Protein AF-A0A326RW53-F1 (afdb_monomer_lite)

Secondary structure (DSSP, 8-state):
----TTHHHHHHHHHHHHHHHHHH-S---HHHHHHHHHHHHHH-

Organism: NCBI:txid475299

pLDDT: mean 92.56, std 8.2, range [54.44, 96.94]

Sequence (44 aa):
MENFPFKIETYKIVGLCMEVHNNLGHGFLEIVYKDALEFEFKRN

Structure (mmCIF, N/CA/C/O backbone):
data_AF-A0A326RW53-F1
#
_entry.id   AF-A0A326RW53-F1
#
loop_
_atom_site.group_PDB
_atom_site.id
_atom_site.type_symbol
_atom_site.label_atom_id
_atom_site.label_alt_id
_atom_site.label_comp_id
_atom_site.label_asym_id
_atom_site.label_entity_id
_atom_site.label_seq_id
_atom_site.pdbx_PDB_ins_code
_atom_site.Cartn_x
_atom_site.Cartn_y
_atom_site.Cartn_z
_atom_site.occupancy
_atom_site.B_iso_or_equiv
_atom_site.auth_seq_id
_atom_site.auth_comp_id
_atom_site.auth_asym_id
_atom_site.auth_atom_id
_atom_site.pdbx_PDB_model_num
ATOM 1 N N . MET A 1 1 ? 10.366 -2.905 -26.543 1.00 54.44 1 MET A N 1
ATOM 2 C CA . MET A 1 1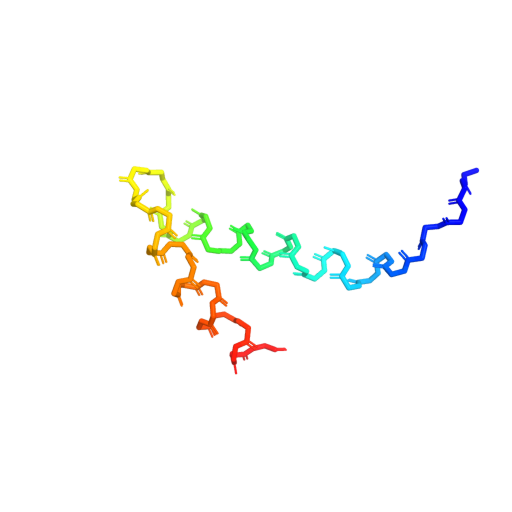 ? 9.705 -2.892 -25.224 1.00 54.44 1 MET A CA 1
ATOM 3 C C . MET A 1 1 ? 10.698 -2.236 -24.290 1.00 54.44 1 MET A C 1
ATOM 5 O O . MET A 1 1 ? 11.746 -2.818 -24.047 1.00 54.44 1 MET A O 1
ATOM 9 N N . GLU A 1 2 ? 10.475 -0.958 -23.996 1.00 68.38 2 GLU A N 1
ATOM 10 C CA . GLU A 1 2 ? 11.441 -0.091 -23.315 1.00 68.38 2 GLU A CA 1
ATOM 11 C C . GLU A 1 2 ? 11.831 -0.654 -21.945 1.00 68.38 2 GLU A C 1
ATOM 13 O O . GLU A 1 2 ? 11.052 -1.354 -21.296 1.00 68.38 2 GLU A O 1
ATOM 18 N N . ASN A 1 3 ? 13.070 -0.383 -21.543 1.00 84.38 3 ASN A N 1
ATOM 19 C CA . ASN A 1 3 ? 13.627 -0.770 -20.255 1.00 84.38 3 ASN A CA 1
ATOM 20 C C . ASN A 1 3 ? 12.677 -0.321 -19.129 1.00 84.38 3 ASN A C 1
ATOM 22 O O . ASN A 1 3 ? 12.452 0.877 -18.979 1.00 84.38 3 ASN A O 1
ATOM 26 N N . PHE A 1 4 ? 12.104 -1.265 -18.372 1.00 89.00 4 PHE A N 1
ATOM 27 C CA . PHE A 1 4 ? 11.227 -0.983 -17.231 1.00 89.00 4 PHE A CA 1
ATOM 28 C C . PHE A 1 4 ? 12.031 -1.163 -15.936 1.00 89.00 4 PHE A C 1
ATOM 30 O O . PHE A 1 4 ? 12.040 -2.264 -15.368 1.00 89.00 4 PHE A O 1
ATOM 37 N N . PRO A 1 5 ? 12.776 -0.130 -15.498 1.00 89.25 5 PRO A N 1
ATOM 38 C CA . PRO A 1 5 ? 13.517 -0.202 -14.250 1.00 89.25 5 PRO A CA 1
ATOM 39 C C . PRO A 1 5 ? 12.537 -0.409 -13.092 1.00 89.25 5 PRO A C 1
ATOM 41 O O . PRO A 1 5 ? 11.433 0.130 -13.099 1.00 89.25 5 PRO A O 1
ATOM 44 N N . PHE A 1 6 ? 12.943 -1.214 -12.110 1.00 94.69 6 PHE A N 1
ATOM 45 C CA . PHE A 1 6 ? 12.139 -1.550 -10.927 1.00 94.69 6 PHE A CA 1
ATOM 46 C C . PHE A 1 6 ? 10.827 -2.293 -11.219 1.00 94.69 6 PHE A C 1
ATOM 48 O O . PHE A 1 6 ? 9.849 -2.191 -10.475 1.00 94.69 6 PHE A O 1
ATOM 55 N N . LYS A 1 7 ? 10.785 -3.060 -12.316 1.00 95.44 7 LYS A N 1
ATOM 56 C CA . LYS A 1 7 ? 9.638 -3.906 -12.676 1.00 95.44 7 LYS A CA 1
ATOM 57 C C . LYS A 1 7 ? 9.203 -4.818 -11.523 1.00 95.44 7 LYS A C 1
ATOM 59 O O . LYS A 1 7 ? 8.008 -4.991 -11.301 1.00 95.44 7 LYS A O 1
ATOM 64 N N . ILE A 1 8 ? 10.163 -5.394 -10.799 1.00 95.25 8 ILE A N 1
ATOM 65 C CA . ILE A 1 8 ? 9.900 -6.337 -9.705 1.00 95.25 8 ILE A CA 1
ATOM 66 C C . ILE A 1 8 ? 9.250 -5.610 -8.526 1.00 95.25 8 ILE A C 1
ATOM 68 O O . ILE A 1 8 ? 8.191 -6.020 -8.056 1.00 95.25 8 ILE A O 1
ATOM 72 N N . GLU A 1 9 ? 9.842 -4.503 -8.089 1.00 95.06 9 GLU A N 1
ATOM 73 C CA . GLU A 1 9 ? 9.350 -3.678 -6.990 1.00 95.06 9 GLU A CA 1
ATOM 74 C C . GLU A 1 9 ? 7.974 -3.102 -7.318 1.00 95.06 9 GLU A C 1
ATOM 76 O O . GLU A 1 9 ? 7.070 -3.157 -6.488 1.00 95.06 9 GLU A O 1
ATOM 81 N N . THR A 1 10 ? 7.777 -2.634 -8.552 1.00 96.31 10 THR A N 1
ATOM 82 C CA . THR A 1 10 ? 6.483 -2.107 -8.999 1.00 96.31 10 THR A CA 1
ATOM 83 C C . THR A 1 10 ? 5.398 -3.174 -8.919 1.00 96.31 10 THR A C 1
ATOM 85 O O . THR A 1 10 ? 4.329 -2.917 -8.368 1.00 96.31 10 THR A O 1
ATOM 88 N N . TYR A 1 11 ? 5.661 -4.391 -9.408 1.00 96.00 11 TYR A N 1
ATOM 89 C CA . TYR A 1 11 ? 4.689 -5.476 -9.278 1.00 96.00 11 TYR A CA 1
ATOM 90 C C . TYR A 1 11 ? 4.452 -5.894 -7.829 1.00 96.00 11 TYR A C 1
ATOM 92 O O . TYR A 1 11 ? 3.310 -6.206 -7.496 1.00 96.00 11 TYR A O 1
ATOM 100 N N . LYS A 1 12 ? 5.474 -5.860 -6.960 1.00 95.56 12 LYS A N 1
ATOM 101 C CA . LYS A 1 12 ? 5.295 -6.125 -5.523 1.00 95.56 12 LYS A CA 1
ATOM 102 C C . LYS A 1 12 ? 4.335 -5.106 -4.906 1.00 95.56 12 LYS A C 1
ATOM 104 O O . LYS A 1 12 ? 3.365 -5.502 -4.272 1.00 95.56 12 LYS A O 1
ATOM 109 N N . ILE A 1 13 ? 4.562 -3.812 -5.140 1.00 95.62 13 ILE A N 1
ATOM 110 C CA . ILE A 1 13 ? 3.715 -2.733 -4.605 1.00 95.62 13 ILE A CA 1
ATOM 111 C C . ILE A 1 13 ? 2.278 -2.868 -5.121 1.00 95.62 13 ILE A C 1
ATOM 113 O O . ILE A 1 13 ? 1.336 -2.830 -4.335 1.00 95.62 13 ILE A O 1
ATOM 117 N N .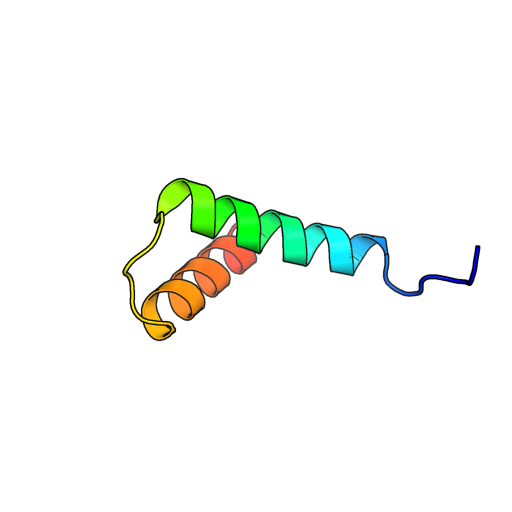 VAL A 1 14 ? 2.100 -3.080 -6.430 1.00 96.56 14 VAL A N 1
ATOM 118 C CA . VAL A 1 14 ? 0.768 -3.274 -7.023 1.00 96.56 14 VAL A CA 1
ATOM 119 C C . VAL A 1 14 ? 0.073 -4.497 -6.425 1.00 96.56 14 VAL A C 1
ATOM 121 O O . VAL A 1 14 ? -1.107 -4.412 -6.097 1.00 96.56 14 VAL A O 1
ATOM 124 N N . GLY A 1 15 ? 0.788 -5.608 -6.237 1.00 96.12 15 GLY A N 1
ATOM 125 C CA . GLY A 1 15 ? 0.255 -6.812 -5.599 1.00 96.12 15 GLY A CA 1
ATOM 126 C C . GLY A 1 15 ? -0.267 -6.548 -4.186 1.00 96.12 15 GLY A C 1
ATOM 127 O O . GLY A 1 15 ? -1.396 -6.926 -3.882 1.00 96.12 15 GLY A O 1
ATOM 128 N N . LEU A 1 16 ? 0.498 -5.821 -3.365 1.00 96.38 16 LEU A N 1
ATOM 129 C CA . LEU A 1 16 ? 0.080 -5.437 -2.011 1.00 96.38 16 LEU A CA 1
ATOM 130 C C . LEU A 1 16 ? -1.177 -4.553 -2.032 1.00 96.38 16 LEU A C 1
ATOM 132 O O . LEU A 1 16 ? -2.107 -4.785 -1.263 1.00 96.38 16 LEU A O 1
ATOM 136 N N . CYS A 1 17 ? -1.266 -3.588 -2.954 1.00 95.75 17 CYS A N 1
ATOM 137 C CA . CYS A 1 17 ? -2.478 -2.779 -3.127 1.00 95.75 17 CYS A CA 1
ATOM 138 C C . CYS A 1 17 ? -3.703 -3.628 -3.497 1.00 95.75 17 CYS A C 1
ATOM 140 O O . CYS A 1 17 ? -4.799 -3.372 -2.996 1.00 95.75 17 CYS A O 1
ATOM 142 N N . MET A 1 18 ? -3.526 -4.641 -4.350 1.00 95.94 18 MET A N 1
ATOM 143 C CA . MET A 1 18 ? -4.605 -5.561 -4.720 1.00 95.94 18 MET A CA 1
ATOM 144 C C . MET A 1 18 ? -5.028 -6.434 -3.539 1.00 95.94 18 MET A C 1
ATOM 146 O O . MET A 1 18 ? -6.218 -6.651 -3.348 1.00 95.94 18 MET A O 1
ATOM 150 N N . GLU A 1 19 ? -4.088 -6.897 -2.715 1.00 95.75 19 GLU A N 1
ATOM 151 C CA . GLU A 1 19 ? -4.397 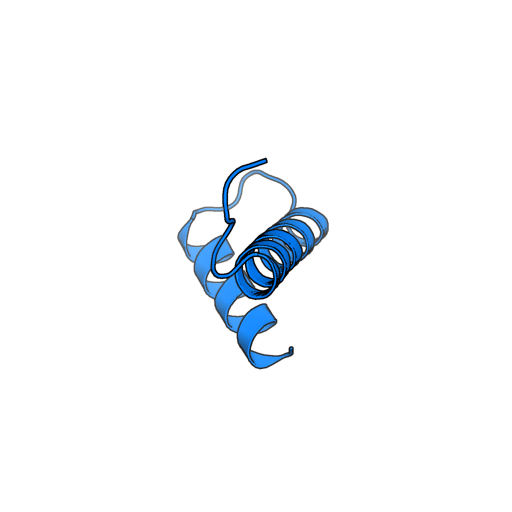-7.662 -1.506 1.00 95.75 19 GLU A CA 1
ATOM 152 C C . GLU A 1 19 ? -5.188 -6.826 -0.492 1.00 95.75 19 GLU A C 1
ATOM 154 O O . GLU A 1 19 ? -6.225 -7.277 0.002 1.00 95.75 19 GLU A O 1
ATOM 159 N N . VAL A 1 20 ? -4.780 -5.576 -0.249 1.00 96.50 20 VAL A N 1
ATOM 160 C CA . VAL A 1 20 ? -5.537 -4.645 0.603 1.00 96.50 20 VAL A CA 1
ATOM 161 C C . VAL A 1 20 ? -6.941 -4.410 0.041 1.00 96.50 20 VAL A C 1
ATOM 163 O O . VAL A 1 20 ? -7.918 -4.482 0.785 1.00 96.50 20 VAL A O 1
ATOM 166 N N . HIS A 1 21 ? -7.072 -4.176 -1.268 1.00 95.31 21 HIS A N 1
ATOM 167 C CA . HIS A 1 21 ? -8.376 -3.978 -1.900 1.00 95.31 21 HIS A CA 1
ATOM 168 C C . HIS A 1 21 ? -9.263 -5.229 -1.841 1.00 95.31 21 HIS A C 1
ATOM 170 O O . HIS A 1 21 ? -10.453 -5.109 -1.575 1.00 95.31 21 HIS A O 1
ATOM 176 N N . ASN A 1 22 ? -8.706 -6.426 -2.029 1.00 95.69 22 ASN A N 1
ATOM 177 C CA . ASN A 1 22 ? -9.458 -7.680 -1.953 1.00 95.69 22 ASN A CA 1
ATOM 178 C C . ASN A 1 22 ? -10.000 -7.949 -0.543 1.00 95.69 22 ASN A C 1
ATOM 180 O O . ASN A 1 22 ? -11.080 -8.519 -0.405 1.00 95.69 22 ASN A O 1
ATOM 184 N N . ASN A 1 23 ? -9.267 -7.536 0.495 1.00 94.94 23 ASN A N 1
ATOM 185 C CA . ASN A 1 23 ? -9.697 -7.698 1.883 1.00 94.94 23 ASN A CA 1
ATOM 186 C C . ASN A 1 23 ? -10.674 -6.601 2.336 1.00 94.94 23 ASN A C 1
ATOM 188 O O . ASN A 1 23 ? -11.654 -6.900 3.013 1.00 94.94 23 ASN A O 1
ATOM 192 N N . LEU A 1 24 ? -10.419 -5.335 1.986 1.00 95.81 24 LEU A N 1
ATOM 193 C CA . LEU A 1 24 ? -11.236 -4.201 2.438 1.00 95.81 24 LEU A CA 1
ATOM 194 C C . LEU A 1 24 ? -12.426 -3.894 1.517 1.00 95.81 24 LEU A C 1
ATOM 196 O O . LEU A 1 24 ? -13.427 -3.344 1.964 1.00 95.81 24 LEU A O 1
ATOM 200 N N . GLY A 1 25 ? -12.349 -4.209 0.228 1.00 93.50 25 GLY A N 1
ATOM 201 C CA . GLY A 1 25 ? -13.333 -3.771 -0.760 1.00 93.50 25 GLY A CA 1
ATOM 202 C C . GLY A 1 25 ? -13.257 -2.263 -1.013 1.00 93.50 25 GLY A C 1
ATOM 203 O O . GLY A 1 25 ? -12.173 -1.680 -0.981 1.00 93.50 25 GLY A O 1
ATOM 204 N N . HIS A 1 26 ? -14.396 -1.628 -1.301 1.00 92.38 26 HIS A N 1
ATOM 205 C CA . HIS A 1 26 ? -14.519 -0.184 -1.542 1.00 92.38 26 HIS A CA 1
ATOM 206 C C . HIS A 1 26 ? -15.319 0.509 -0.424 1.00 92.38 26 HIS A C 1
ATOM 208 O O . HIS A 1 26 ? -16.152 -0.114 0.227 1.00 92.38 26 HIS A O 1
ATOM 214 N N . GLY A 1 27 ? -15.136 1.825 -0.252 1.00 93.81 27 GLY A N 1
ATOM 215 C CA . GLY A 1 27 ? -15.939 2.649 0.671 1.00 93.81 27 GLY A CA 1
ATOM 216 C C . GLY A 1 27 ? -15.226 3.090 1.952 1.00 93.81 27 GLY A C 1
ATOM 217 O O . GLY A 1 27 ? -15.800 3.843 2.736 1.00 93.81 27 GLY A O 1
ATOM 218 N N . PHE A 1 28 ? -13.975 2.676 2.149 1.00 95.31 28 PHE A N 1
ATOM 219 C CA . PHE A 1 28 ? -13.131 3.178 3.229 1.00 95.31 28 PHE A CA 1
ATOM 220 C C . PHE A 1 28 ? -12.445 4.499 2.862 1.00 95.31 28 PHE A C 1
ATOM 222 O O . PHE A 1 28 ? -12.230 4.811 1.691 1.00 95.31 28 PHE A O 1
ATOM 229 N N . LEU A 1 29 ? -12.081 5.272 3.888 1.00 96.38 29 LEU A N 1
ATOM 230 C CA . LEU A 1 29 ? -11.256 6.468 3.732 1.00 96.38 29 LEU A CA 1
ATOM 231 C C . LEU A 1 29 ? -9.818 6.085 3.366 1.00 96.38 29 LEU A C 1
ATOM 233 O O . LEU A 1 29 ? -9.316 5.046 3.791 1.00 96.38 29 LEU A O 1
ATOM 237 N N . GLU A 1 30 ? -9.123 6.976 2.661 1.00 93.75 30 GLU A N 1
ATOM 238 C CA . GLU A 1 30 ? -7.722 6.789 2.259 1.00 93.75 30 GLU A CA 1
ATOM 239 C C . GLU A 1 30 ? -6.797 6.453 3.442 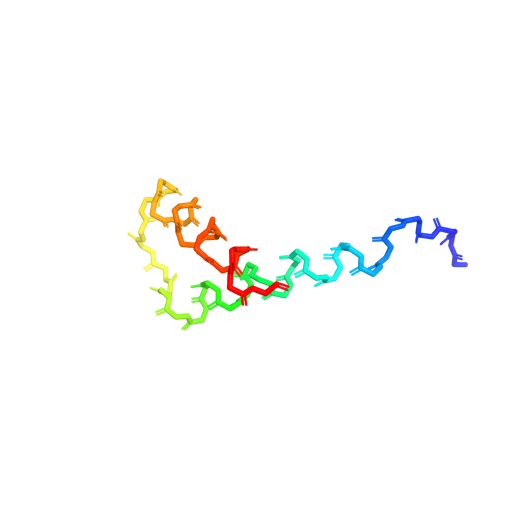1.00 93.75 30 GLU A C 1
ATOM 241 O O . GLU A 1 30 ? -5.928 5.594 3.318 1.00 93.75 30 GLU A O 1
ATOM 246 N N . ILE A 1 31 ? -7.036 7.046 4.619 1.00 96.75 31 ILE A N 1
ATOM 247 C CA . ILE A 1 31 ? -6.277 6.761 5.850 1.00 96.75 31 ILE A CA 1
ATOM 248 C C . ILE A 1 31 ? -6.311 5.270 6.229 1.00 96.75 31 ILE A C 1
ATOM 250 O O . ILE A 1 31 ? -5.308 4.724 6.674 1.00 96.75 31 ILE A O 1
ATOM 254 N N . VAL A 1 32 ? -7.432 4.586 5.984 1.00 96.62 32 VAL A N 1
ATOM 255 C CA . VAL A 1 32 ? -7.582 3.154 6.275 1.00 96.62 32 VAL A CA 1
ATOM 256 C C . VAL A 1 32 ? -6.766 2.323 5.286 1.00 96.62 32 VAL A C 1
ATOM 258 O O . VAL A 1 32 ? -6.093 1.381 5.693 1.00 96.62 32 VAL A O 1
ATOM 261 N N . TYR A 1 33 ? -6.764 2.694 4.000 1.00 96.88 33 TYR A N 1
ATOM 262 C CA . TYR A 1 33 ? -5.917 2.037 2.998 1.00 96.88 33 TYR A CA 1
ATOM 263 C C . TYR A 1 33 ? -4.431 2.250 3.276 1.00 96.88 33 TYR A C 1
ATOM 265 O O . TYR A 1 33 ? -3.653 1.313 3.118 1.00 96.88 33 TYR A O 1
ATOM 273 N N . LYS A 1 34 ? -4.036 3.450 3.721 1.00 96.19 34 LYS A N 1
ATOM 274 C CA . LYS A 1 34 ? -2.661 3.743 4.140 1.00 96.19 34 LYS A CA 1
ATOM 275 C C . LYS A 1 34 ? -2.225 2.797 5.258 1.00 96.19 34 LYS A C 1
ATOM 277 O O . LYS A 1 34 ? -1.175 2.170 5.145 1.00 96.19 34 LYS A O 1
ATOM 282 N N . ASP A 1 35 ? -3.020 2.695 6.318 1.00 96.94 35 ASP A N 1
ATOM 283 C CA . ASP A 1 35 ? -2.661 1.883 7.482 1.00 96.94 35 ASP A CA 1
ATOM 284 C C 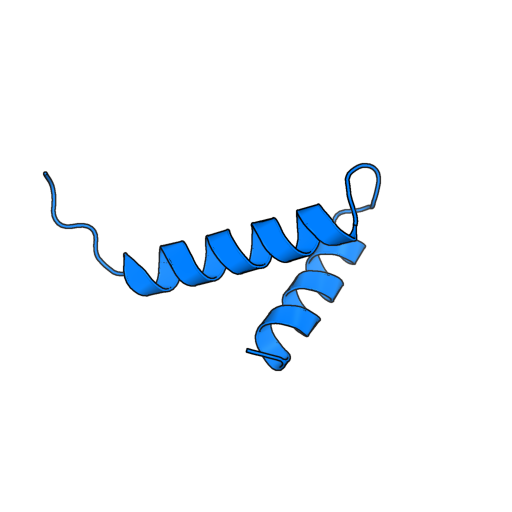. ASP A 1 35 ? -2.675 0.381 7.146 1.00 96.94 35 ASP A C 1
ATOM 286 O O . ASP A 1 35 ? -1.791 -0.359 7.580 1.00 96.94 35 ASP A O 1
ATOM 290 N N . ALA A 1 36 ? -3.612 -0.068 6.303 1.00 96.50 36 ALA A N 1
ATOM 291 C CA . ALA A 1 36 ? -3.648 -1.442 5.804 1.00 96.50 36 ALA A CA 1
ATOM 292 C C . ALA A 1 36 ? -2.439 -1.777 4.914 1.00 96.50 36 ALA A C 1
ATOM 294 O O . ALA A 1 36 ? -1.840 -2.839 5.070 1.00 96.50 36 ALA A O 1
ATOM 295 N N . LEU A 1 37 ? -2.027 -0.865 4.030 1.00 96.31 37 LEU A N 1
ATOM 296 C CA . LEU A 1 37 ? -0.803 -1.026 3.243 1.00 96.31 37 LEU A CA 1
ATOM 297 C C . LEU A 1 37 ? 0.432 -1.079 4.141 1.00 96.31 37 LEU A C 1
ATOM 299 O O . LEU A 1 37 ? 1.270 -1.954 3.958 1.00 96.31 37 LEU A O 1
ATOM 303 N N . GLU A 1 38 ? 0.545 -0.188 5.129 1.00 95.69 38 GLU A N 1
ATOM 304 C CA . GLU A 1 38 ? 1.660 -0.204 6.082 1.00 95.69 38 GLU A CA 1
ATOM 305 C C . GLU A 1 38 ? 1.746 -1.544 6.831 1.00 95.69 38 GLU A C 1
ATOM 307 O O . GLU A 1 38 ? 2.841 -2.069 7.042 1.00 95.69 38 GLU A O 1
ATOM 312 N N . PHE A 1 39 ? 0.600 -2.123 7.198 1.00 95.00 39 PHE A N 1
ATOM 313 C CA . PHE A 1 39 ? 0.534 -3.459 7.781 1.00 95.00 39 PHE A CA 1
ATOM 314 C C . PHE A 1 39 ? 1.023 -4.542 6.806 1.00 95.00 39 PHE A C 1
ATOM 316 O O . PHE A 1 39 ? 1.897 -5.332 7.168 1.00 95.00 39 PHE A O 1
ATOM 323 N N . GLU A 1 40 ? 0.532 -4.553 5.563 1.00 93.31 40 GLU A N 1
ATOM 324 C CA . GLU A 1 40 ? 0.941 -5.537 4.551 1.00 93.31 40 GLU A CA 1
ATOM 325 C C . GLU A 1 40 ? 2.432 -5.446 4.193 1.00 93.31 40 GLU A C 1
ATOM 327 O O . GLU A 1 40 ? 3.090 -6.474 4.020 1.00 93.31 40 GLU A O 1
ATOM 332 N N . PHE A 1 41 ? 2.996 -4.234 4.162 1.00 92.12 41 PHE A N 1
ATOM 333 C CA . PHE A 1 41 ? 4.430 -4.003 3.961 1.00 92.12 41 PHE A CA 1
ATOM 334 C C . PHE A 1 41 ? 5.301 -4.480 5.128 1.00 92.12 41 PHE A C 1
ATOM 336 O 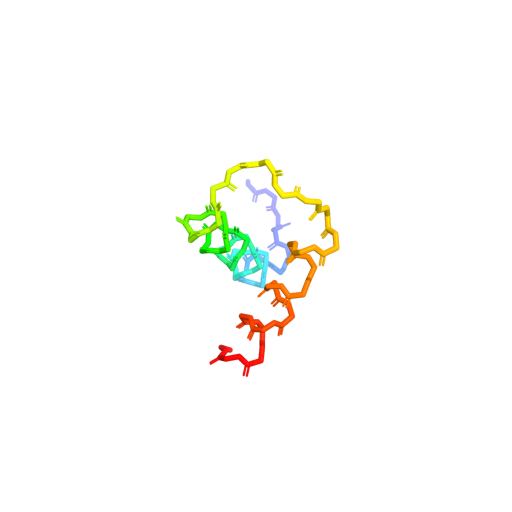O . PHE A 1 41 ? 6.467 -4.786 4.916 1.00 92.12 41 PHE A O 1
ATOM 343 N N . LYS A 1 42 ? 4.783 -4.516 6.362 1.00 92.31 42 LYS A N 1
ATOM 344 C CA . LYS A 1 42 ? 5.520 -5.058 7.521 1.00 92.31 42 LYS A CA 1
ATOM 345 C C . LYS A 1 42 ? 5.466 -6.583 7.583 1.00 92.31 42 LYS A C 1
ATOM 347 O O . LYS A 1 42 ? 6.314 -7.193 8.231 1.00 92.31 42 LYS A O 1
ATOM 352 N N . ARG A 1 43 ? 4.453 -7.189 6.963 1.00 87.62 43 ARG A N 1
ATOM 353 C CA . ARG A 1 43 ? 4.208 -8.635 6.977 1.00 87.62 43 ARG A CA 1
ATOM 354 C C . ARG A 1 43 ? 4.961 -9.391 5.866 1.00 87.62 43 ARG A C 1
ATOM 356 O O . ARG A 1 43 ? 5.192 -10.585 6.040 1.00 87.62 43 ARG A O 1
ATOM 363 N N . ASN A 1 44 ? 5.357 -8.711 4.780 1.00 71.31 44 ASN A N 1
ATOM 364 C CA . ASN A 1 44 ? 5.976 -9.258 3.551 1.00 71.31 44 ASN A CA 1
ATOM 365 C C . ASN A 1 44 ? 7.278 -8.547 3.142 1.00 71.31 44 ASN A C 1
ATOM 367 O O . ASN A 1 44 ? 7.999 -9.052 2.244 1.00 71.31 44 ASN A O 1
#

InterPro domains:
  IPR026350 GxxExxY protein [PF13366] (9-43)
  IPR026350 GxxExxY protein [TIGR04256] (9-43)

Foldseek 3Di:
DDDDPCPVVVVVLVVLLVVLCVVPPDDDDPVSSVVSSVVSVVVD

Radius of gyration: 12.42 Å; chains: 1; bounding box: 30×16×33 Å